Protein AF-A0A8T4KAD3-F1 (afdb_monomer_lite)

Foldseek 3Di:
DPPPPPDWDWDWDWDQDPVRDIDIDIDTDDDPVVVQVVCVVVQKDFPDKDWQPDLVRQPCDVVVPNNVVSNVDGGDIDTDIDHD

Secondary structure (DSSP, 8-state):
-----PPPEEEEEEEE-TTS-EEEEEEEE--HHHHHHHHHHTTEEEEEEE---STTS----TTTS-HHHHHHS----EEEEEE-

Radius of gyration: 16.69 Å; chains: 1; bounding box: 39×32×35 Å

pLDDT: mean 74.96, std 14.03, range [35.38, 94.19]

Sequence (84 aa):
MKRSYFKTGKIVGNETWSDGSKHRFVMFHRKVSDIVNSITDANLTILEMHEPLDMKNKIKDPTVYPEDLVRLIGPTIIFKTKKI

Structure (mmCIF, N/CA/C/O backbone):
data_AF-A0A8T4KAD3-F1
#
_entry.id   AF-A0A8T4KAD3-F1
#
loop_
_atom_site.group_PDB
_atom_site.id
_atom_site.type_symbol
_atom_site.label_atom_id
_atom_site.label_alt_id
_atom_site.label_comp_id
_atom_site.label_asym_id
_atom_site.label_entity_id
_atom_site.label_seq_id
_atom_site.pdbx_PDB_ins_code
_atom_site.Cartn_x
_atom_site.Cartn_y
_atom_site.Cartn_z
_atom_site.occupancy
_atom_site.B_iso_or_equiv
_atom_site.auth_seq_id
_atom_site.auth_comp_id
_atom_site.auth_asym_id
_atom_site.auth_atom_id
_atom_site.pdbx_PDB_model_num
ATOM 1 N N . MET A 1 1 ? -17.491 17.531 -19.193 1.00 39.47 1 MET A N 1
ATOM 2 C CA . MET A 1 1 ? -16.485 16.962 -18.263 1.00 39.47 1 MET A CA 1
ATOM 3 C C . MET A 1 1 ? -16.209 15.509 -18.633 1.00 39.47 1 MET A C 1
ATOM 5 O O . MET A 1 1 ? -17.106 14.686 -18.496 1.00 39.47 1 MET A O 1
ATOM 9 N N . LYS A 1 2 ? -15.005 15.172 -19.118 1.00 35.38 2 LYS A N 1
ATOM 10 C CA . LYS A 1 2 ? -14.584 13.765 -19.249 1.00 35.38 2 LYS A CA 1
ATOM 11 C C . LYS A 1 2 ? -14.288 13.234 -17.844 1.00 35.38 2 LYS A C 1
ATOM 13 O O . LYS A 1 2 ? -13.324 13.668 -17.224 1.00 35.38 2 LYS A O 1
ATOM 18 N N . ARG A 1 3 ? -15.126 12.333 -17.325 1.00 41.03 3 ARG A N 1
ATOM 19 C CA . ARG A 1 3 ? -14.821 11.602 -16.086 1.00 41.03 3 ARG A CA 1
ATOM 20 C C . ARG A 1 3 ? -13.630 10.680 -16.372 1.00 41.03 3 ARG A C 1
ATOM 22 O O . ARG A 1 3 ? -13.756 9.748 -17.161 1.00 41.03 3 ARG A O 1
ATOM 29 N N . SER A 1 4 ? -12.470 10.970 -15.785 1.00 39.84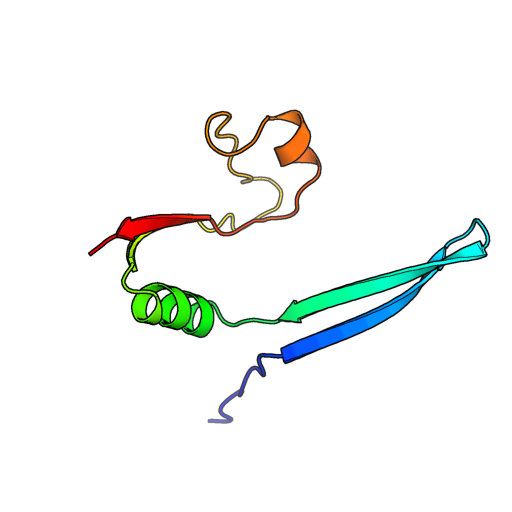 4 SER A N 1
ATOM 30 C CA . SER A 1 4 ? -11.320 10.063 -15.822 1.00 39.84 4 SER A CA 1
ATOM 31 C C . SER A 1 4 ? -11.582 8.922 -14.842 1.00 39.84 4 SER A C 1
ATOM 33 O O . SER A 1 4 ? -11.463 9.077 -13.627 1.00 39.84 4 SER A O 1
ATOM 35 N N . TYR A 1 5 ? -12.008 7.773 -15.364 1.00 52.31 5 TYR A N 1
ATOM 36 C CA . TYR A 1 5 ? -12.121 6.550 -14.580 1.00 52.31 5 TYR A CA 1
ATOM 37 C C . TYR A 1 5 ? -10.729 5.950 -14.447 1.00 52.31 5 TYR A C 1
ATOM 39 O O . TYR A 1 5 ? -10.323 5.098 -15.233 1.00 52.31 5 TYR A O 1
ATOM 47 N N . PHE A 1 6 ? -9.978 6.424 -13.459 1.00 62.03 6 PHE A N 1
ATOM 48 C CA . PHE A 1 6 ? -8.725 5.788 -13.087 1.00 62.03 6 PHE A CA 1
ATOM 49 C C . PHE A 1 6 ? -9.036 4.326 -12.713 1.00 62.03 6 PHE A C 1
ATOM 51 O O . PHE A 1 6 ? -9.885 4.083 -11.848 1.00 62.03 6 PHE A O 1
ATOM 58 N N . LYS A 1 7 ? -8.474 3.355 -13.439 1.00 64.00 7 LYS A N 1
ATOM 59 C CA . LYS A 1 7 ? -8.794 1.932 -13.258 1.00 64.00 7 LYS A CA 1
ATOM 60 C C . LYS A 1 7 ? -7.879 1.342 -12.194 1.00 64.00 7 LYS A C 1
ATOM 62 O O . LYS A 1 7 ? -6.662 1.393 -12.338 1.00 64.00 7 LYS A O 1
ATOM 67 N N . THR A 1 8 ? -8.468 0.773 -11.147 1.00 75.69 8 THR A N 1
ATOM 68 C CA . THR A 1 8 ? -7.735 -0.074 -10.208 1.00 75.69 8 THR A CA 1
ATOM 69 C C . THR A 1 8 ? -7.586 -1.474 -10.790 1.00 75.69 8 THR A C 1
ATOM 71 O O . THR A 1 8 ? -8.437 -1.934 -11.553 1.00 75.69 8 THR A O 1
ATOM 74 N N . GLY A 1 9 ? -6.472 -2.146 -10.510 1.00 79.38 9 GLY A N 1
ATOM 75 C CA . GLY A 1 9 ? -6.194 -3.432 -11.135 1.00 79.38 9 GLY A CA 1
ATOM 76 C C . GLY A 1 9 ? -4.851 -4.042 -10.764 1.00 79.38 9 GLY A C 1
ATOM 77 O O . GLY A 1 9 ? -3.966 -3.389 -10.210 1.00 79.38 9 GLY A O 1
ATOM 78 N N . LYS A 1 10 ? -4.718 -5.330 -11.078 1.00 83.56 10 LYS A N 1
ATOM 79 C CA . LYS A 1 10 ? -3.478 -6.092 -10.949 1.00 83.56 10 LYS A CA 1
ATOM 80 C C . LYS A 1 10 ? -2.673 -5.954 -12.238 1.00 83.56 10 LYS A C 1
ATOM 82 O O . LYS A 1 10 ? -3.174 -6.277 -13.311 1.00 83.56 10 LYS A O 1
ATOM 87 N N . ILE A 1 11 ? -1.429 -5.524 -12.117 1.00 81.38 11 ILE A N 1
ATOM 88 C CA . ILE A 1 11 ? -0.447 -5.470 -13.194 1.00 81.38 11 ILE A CA 1
ATOM 89 C C . ILE A 1 11 ? 0.549 -6.597 -12.930 1.00 81.38 11 ILE A C 1
ATOM 91 O O . ILE A 1 11 ? 1.081 -6.719 -11.828 1.00 81.38 11 ILE A O 1
ATOM 95 N N . VAL A 1 12 ? 0.760 -7.459 -13.922 1.00 84.25 12 VAL A N 1
ATOM 96 C CA . VAL A 1 12 ? 1.728 -8.557 -13.835 1.00 84.25 12 VAL A CA 1
ATOM 97 C C . VAL A 1 12 ? 2.777 -8.341 -14.911 1.00 84.25 12 VAL A C 1
ATOM 99 O O . VAL A 1 12 ? 2.435 -8.299 -16.089 1.00 84.25 12 VAL A O 1
ATOM 102 N N . GLY A 1 13 ? 4.032 -8.207 -14.496 1.00 83.25 13 GLY A N 1
ATOM 103 C CA . GLY A 1 13 ? 5.193 -8.139 -15.377 1.00 83.25 13 GLY A CA 1
ATOM 104 C C . GLY A 1 13 ? 6.061 -9.375 -15.190 1.00 83.25 13 GLY A C 1
ATOM 105 O O . GLY A 1 13 ? 6.199 -9.870 -14.074 1.00 83.25 13 GLY A O 1
ATOM 106 N N . ASN A 1 14 ? 6.635 -9.884 -16.274 1.00 87.81 14 ASN A N 1
ATOM 107 C CA . ASN A 1 14 ? 7.706 -10.871 -16.205 1.00 87.81 14 ASN A CA 1
ATOM 108 C C . ASN A 1 14 ? 8.943 -10.221 -16.820 1.00 87.81 14 ASN A C 1
ATOM 110 O O . ASN A 1 14 ? 8.892 -9.818 -17.980 1.00 87.81 14 ASN A O 1
ATOM 114 N N . GLU A 1 15 ? 10.027 -10.116 -16.064 1.00 86.06 15 GLU A N 1
ATOM 115 C CA . GLU A 1 15 ? 11.278 -9.521 -16.533 1.00 86.06 15 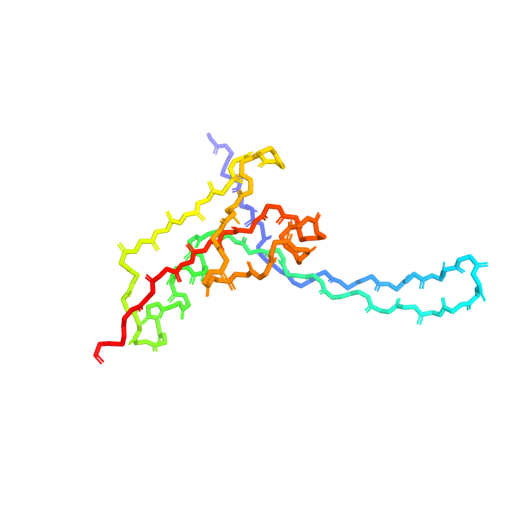GLU A CA 1
ATOM 116 C C . GLU A 1 15 ? 12.409 -10.535 -16.411 1.00 86.06 15 GLU A C 1
ATOM 118 O O . GLU A 1 15 ? 12.425 -11.368 -15.506 1.00 86.06 15 GLU A O 1
ATOM 123 N N . THR A 1 16 ? 13.347 -10.485 -17.352 1.00 86.62 16 THR A N 1
ATOM 124 C CA . THR A 1 16 ? 14.591 -11.255 -17.268 1.00 86.62 16 THR A CA 1
ATOM 125 C C . THR A 1 16 ? 15.69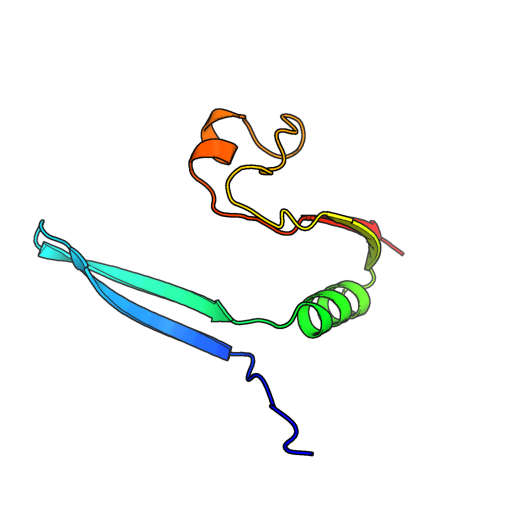6 -10.291 -16.875 1.00 86.62 16 THR A C 1
ATOM 127 O O . THR A 1 16 ? 15.884 -9.275 -17.542 1.00 86.62 16 THR A O 1
ATOM 130 N N . TRP A 1 17 ? 16.372 -10.571 -15.768 1.00 85.38 17 TRP A N 1
ATOM 131 C CA . TRP A 1 17 ? 17.449 -9.733 -15.255 1.00 85.38 17 TRP A CA 1
ATOM 132 C C . TRP A 1 17 ? 18.749 -9.974 -16.030 1.00 85.38 17 TRP A C 1
ATOM 134 O O . TRP A 1 17 ? 18.860 -10.917 -16.815 1.00 85.38 17 TRP A O 1
ATOM 144 N N . SER A 1 18 ? 19.737 -9.100 -15.835 1.00 82.75 18 SER A N 1
ATOM 145 C CA . SER A 1 18 ? 21.031 -9.150 -16.535 1.00 82.75 18 SER A CA 1
ATOM 146 C C . SER A 1 18 ? 21.833 -10.431 -16.272 1.00 82.75 18 SER A C 1
ATOM 148 O O . SER A 1 18 ? 22.704 -10.774 -17.065 1.00 82.75 18 SER A O 1
ATOM 150 N N . ASP A 1 19 ? 21.520 -11.154 -15.198 1.00 89.56 19 ASP A N 1
ATOM 151 C CA . ASP A 1 19 ? 22.077 -12.464 -14.847 1.00 89.56 19 ASP A CA 1
ATOM 152 C C . ASP A 1 19 ? 21.321 -13.650 -15.493 1.00 89.56 19 ASP A C 1
ATOM 154 O O . ASP A 1 19 ? 21.652 -14.808 -15.249 1.00 89.56 19 ASP A O 1
ATOM 158 N N . GLY A 1 20 ? 20.297 -13.381 -16.313 1.00 87.06 20 GLY A N 1
ATOM 159 C CA . GLY A 1 20 ? 19.473 -14.389 -16.986 1.00 87.06 20 GLY A CA 1
ATOM 160 C C . GLY A 1 20 ? 18.337 -14.967 -16.135 1.00 87.06 20 GLY A C 1
ATOM 161 O O . GLY A 1 20 ? 17.551 -15.778 -16.636 1.00 87.06 20 GLY A O 1
ATOM 162 N N . SER A 1 21 ? 18.205 -14.554 -14.873 1.00 88.19 21 SER A N 1
ATOM 163 C CA . SER A 1 21 ? 17.112 -14.992 -14.003 1.00 88.19 21 SER A CA 1
ATOM 164 C C . SER A 1 21 ? 15.775 -14.358 -14.418 1.00 88.19 21 SER A C 1
ATOM 166 O O . SER A 1 21 ? 15.711 -13.202 -14.837 1.00 88.19 21 SER A O 1
ATOM 168 N N . LYS A 1 22 ? 14.682 -15.131 -14.342 1.00 87.88 22 LYS A N 1
ATOM 169 C CA . LYS A 1 22 ? 13.327 -14.673 -14.694 1.00 87.88 22 LYS A CA 1
ATOM 170 C C . LYS A 1 22 ? 12.539 -14.348 -13.436 1.00 87.88 22 LYS A C 1
ATOM 172 O O . LYS A 1 22 ? 12.279 -15.231 -12.622 1.00 87.88 22 LYS A O 1
ATOM 177 N N . HIS A 1 23 ? 12.095 -13.106 -13.329 1.00 81.19 23 HIS A N 1
ATOM 178 C CA . HIS A 1 23 ? 11.361 -12.589 -12.183 1.00 81.19 23 HIS A CA 1
ATOM 179 C C . HIS A 1 23 ? 9.937 -12.232 -12.576 1.00 81.19 23 HIS A C 1
ATOM 181 O O . HIS A 1 23 ? 9.693 -11.637 -13.626 1.00 81.19 23 HIS A O 1
ATOM 187 N N . ARG A 1 24 ? 8.983 -12.586 -11.712 1.00 79.50 24 ARG A N 1
ATOM 188 C CA . ARG A 1 24 ? 7.580 -12.200 -11.854 1.00 79.50 24 ARG A CA 1
ATOM 189 C C . ARG A 1 24 ? 7.267 -11.085 -10.869 1.00 79.50 24 ARG A C 1
ATOM 191 O O . ARG A 1 24 ? 7.258 -11.306 -9.662 1.00 79.50 24 ARG A O 1
ATOM 198 N N . PHE A 1 25 ? 6.905 -9.928 -11.396 1.00 78.50 25 PHE A N 1
ATOM 199 C CA . PHE A 1 25 ? 6.431 -8.794 -10.624 1.00 78.50 25 PHE A CA 1
ATOM 200 C C . PHE A 1 25 ? 4.911 -8.752 -10.638 1.00 78.50 25 PHE A C 1
ATOM 202 O O . PHE A 1 25 ? 4.264 -8.859 -11.681 1.00 78.50 25 PHE A O 1
ATOM 209 N N . VAL A 1 26 ? 4.329 -8.593 -9.455 1.00 73.94 26 VAL A N 1
ATOM 210 C CA . VAL A 1 26 ? 2.896 -8.384 -9.286 1.00 73.94 26 VAL A CA 1
ATOM 211 C C . VAL A 1 26 ? 2.709 -7.062 -8.563 1.00 73.94 26 VAL A C 1
ATOM 213 O O . VAL A 1 26 ? 3.029 -6.944 -7.386 1.00 73.94 26 VAL A O 1
ATOM 216 N N . MET A 1 27 ? 2.171 -6.079 -9.274 1.00 78.06 27 MET A N 1
ATOM 217 C CA . MET A 1 27 ? 1.822 -4.770 -8.739 1.00 78.06 27 MET A CA 1
ATOM 218 C C . MET A 1 27 ? 0.302 -4.630 -8.691 1.00 78.06 27 MET A C 1
ATOM 220 O O . MET A 1 27 ? -0.412 -5.107 -9.572 1.00 78.06 27 MET A O 1
ATOM 224 N N . PHE A 1 28 ? -0.211 -3.947 -7.673 1.00 78.00 28 PHE A N 1
ATOM 225 C CA . PHE A 1 28 ? -1.617 -3.564 -7.608 1.00 78.00 28 PHE A CA 1
ATOM 226 C C . PHE A 1 28 ? -1.719 -2.050 -7.690 1.00 78.00 28 PHE A C 1
ATOM 228 O O . PHE A 1 28 ? -1.274 -1.343 -6.793 1.00 78.00 28 PHE A O 1
ATOM 235 N N . HIS A 1 29 ? -2.330 -1.556 -8.762 1.00 80.69 29 HIS A N 1
ATOM 236 C CA . HIS A 1 29 ? -2.691 -0.154 -8.863 1.00 80.69 29 HIS A CA 1
ATOM 237 C C . HIS A 1 29 ? -4.045 0.029 -8.174 1.00 80.69 29 HIS A C 1
ATOM 239 O O . HIS A 1 29 ? -5.055 -0.507 -8.633 1.00 80.69 29 HIS A O 1
ATOM 245 N N . ARG A 1 30 ? -4.078 0.736 -7.045 1.00 80.31 30 ARG A N 1
ATOM 246 C CA . ARG A 1 30 ? -5.294 0.957 -6.247 1.00 80.31 30 ARG A CA 1
ATOM 247 C C . ARG A 1 30 ? -5.474 2.452 -5.995 1.00 80.31 30 ARG A C 1
ATOM 249 O O . ARG A 1 30 ? -4.501 3.156 -5.754 1.00 80.31 30 ARG A O 1
ATOM 256 N N . LYS A 1 31 ? -6.716 2.933 -6.046 1.00 82.75 31 LYS A N 1
ATOM 257 C CA . LYS A 1 31 ? -7.078 4.267 -5.562 1.00 82.75 31 LYS A CA 1
ATOM 258 C C . LYS A 1 31 ? -7.039 4.255 -4.045 1.00 82.75 31 LYS A C 1
ATOM 260 O O . LYS A 1 31 ? -7.434 3.260 -3.440 1.00 82.75 31 LYS A O 1
ATOM 265 N N . VAL A 1 32 ? -6.684 5.387 -3.447 1.00 81.44 32 VAL A N 1
ATOM 266 C CA . VAL A 1 32 ? -6.740 5.565 -1.990 1.00 81.44 32 VAL A CA 1
ATOM 267 C C . VAL A 1 32 ? -8.149 5.282 -1.456 1.00 81.44 32 VAL A C 1
ATOM 269 O O . VAL A 1 32 ? -8.284 4.566 -0.473 1.00 81.44 32 VAL A O 1
ATOM 272 N N . SER A 1 33 ? -9.203 5.721 -2.157 1.00 82.88 33 SER A N 1
ATOM 273 C CA . SER A 1 33 ? -10.600 5.427 -1.789 1.00 82.88 33 SER A CA 1
ATOM 274 C C . SER A 1 33 ? -10.899 3.931 -1.677 1.00 82.88 33 SER A C 1
ATOM 276 O O . SER A 1 33 ? -11.565 3.503 -0.744 1.00 82.88 33 SER A O 1
ATOM 278 N N . ASP A 1 34 ? -10.390 3.124 -2.610 1.00 84.50 34 ASP A N 1
ATOM 279 C CA . ASP A 1 34 ? -10.645 1.682 -2.630 1.00 84.50 34 ASP A CA 1
ATOM 280 C C . ASP A 1 34 ? -9.908 0.991 -1.474 1.00 84.50 34 ASP A C 1
ATOM 282 O O . ASP A 1 34 ? -10.407 0.015 -0.913 1.00 84.50 34 ASP A O 1
ATOM 286 N N . ILE A 1 35 ? -8.730 1.508 -1.105 1.00 87.00 35 ILE A N 1
ATOM 287 C CA . ILE A 1 35 ? -7.968 1.048 0.062 1.00 87.00 35 ILE A CA 1
ATOM 288 C C . ILE A 1 35 ? -8.731 1.388 1.345 1.00 87.00 35 ILE A C 1
ATOM 290 O O . ILE A 1 35 ? -8.929 0.506 2.174 1.00 87.00 35 ILE A O 1
ATOM 294 N N . VAL A 1 36 ? -9.208 2.630 1.480 1.00 87.31 36 VAL A N 1
ATOM 295 C CA . VAL A 1 36 ? -9.997 3.083 2.636 1.00 87.31 36 VAL A CA 1
ATOM 296 C C . VAL A 1 36 ? -11.246 2.224 2.816 1.00 87.31 36 VAL A C 1
ATOM 298 O O . VAL A 1 36 ? -11.457 1.693 3.902 1.00 87.31 36 VAL A O 1
ATOM 301 N N . ASN A 1 37 ? -12.010 2.008 1.742 1.00 87.94 37 ASN A N 1
ATOM 302 C CA . ASN A 1 37 ? -13.197 1.156 1.784 1.00 87.94 37 ASN A CA 1
ATOM 303 C C . ASN A 1 37 ? -12.846 -0.272 2.218 1.00 87.94 37 ASN A C 1
ATOM 305 O O . ASN A 1 37 ? -13.498 -0.813 3.099 1.00 87.94 37 ASN A O 1
ATOM 309 N N . SER A 1 38 ? -11.761 -0.848 1.683 1.00 89.50 38 SER A N 1
ATOM 310 C CA . SER A 1 38 ? -11.319 -2.199 2.064 1.00 89.50 38 SER A CA 1
ATOM 311 C C . SER A 1 38 ? -10.948 -2.302 3.551 1.00 89.50 38 SER A C 1
ATOM 313 O O . SER A 1 38 ? -11.165 -3.341 4.167 1.00 89.50 38 SER A O 1
ATOM 315 N N . ILE A 1 39 ? -10.380 -1.241 4.137 1.00 90.00 39 ILE A N 1
ATOM 316 C CA . ILE A 1 39 ? -10.066 -1.180 5.573 1.00 90.00 39 ILE A CA 1
ATOM 317 C C . ILE A 1 39 ? -11.360 -1.124 6.394 1.00 90.00 39 ILE A C 1
ATOM 319 O O . ILE A 1 39 ? -11.501 -1.868 7.364 1.00 90.00 39 ILE A O 1
ATOM 323 N N . THR A 1 40 ? -12.314 -0.282 5.995 1.00 88.56 40 THR A N 1
ATOM 324 C CA . THR A 1 40 ? -13.615 -0.168 6.669 1.00 88.56 40 THR A CA 1
ATOM 325 C C . THR A 1 40 ? -14.417 -1.467 6.586 1.00 88.56 40 THR A C 1
ATOM 327 O O . THR A 1 40 ? -14.923 -1.927 7.608 1.00 88.56 40 THR A O 1
ATOM 330 N N . ASP A 1 41 ? -14.452 -2.114 5.419 1.00 92.62 41 ASP A N 1
ATOM 331 C CA . ASP A 1 41 ? -15.101 -3.415 5.210 1.00 92.62 41 ASP A CA 1
ATOM 332 C C . ASP A 1 41 ? -14.469 -4.523 6.072 1.00 92.62 41 ASP A C 1
ATOM 334 O O . ASP A 1 41 ? -15.141 -5.474 6.468 1.00 92.62 41 ASP A O 1
ATOM 338 N N . ALA A 1 42 ? -13.185 -4.387 6.421 1.00 92.00 42 ALA A N 1
ATOM 339 C CA . ALA A 1 42 ? -12.484 -5.275 7.349 1.00 92.00 42 ALA A CA 1
ATOM 340 C C . ALA A 1 42 ? -12.774 -4.980 8.839 1.00 92.00 42 ALA A C 1
ATOM 342 O O . ALA A 1 42 ? -12.094 -5.518 9.716 1.00 92.00 42 ALA A O 1
ATOM 343 N N . ASN A 1 43 ? -13.777 -4.148 9.141 1.00 94.19 43 ASN A N 1
ATOM 344 C CA . ASN A 1 43 ? -14.172 -3.731 10.490 1.00 94.19 43 ASN A CA 1
ATOM 345 C C . ASN A 1 43 ? -13.053 -2.994 11.255 1.00 94.19 43 ASN A C 1
ATOM 347 O O . ASN A 1 43 ? -12.860 -3.167 12.465 1.00 94.19 43 ASN A O 1
ATOM 351 N N 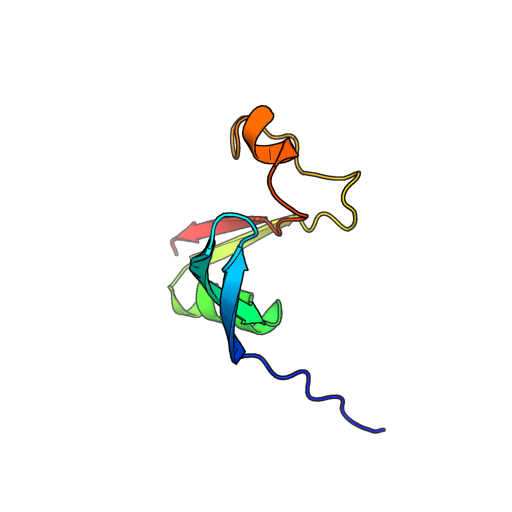. LEU A 1 44 ? -12.287 -2.179 10.525 1.00 93.81 44 LEU A N 1
ATOM 352 C CA . LEU A 1 44 ? -11.251 -1.301 11.058 1.00 93.81 44 LEU A CA 1
ATOM 353 C C . LEU A 1 44 ? -11.616 0.165 10.792 1.00 93.81 44 LEU A C 1
ATOM 355 O O . LEU A 1 44 ? -12.001 0.540 9.686 1.00 93.81 44 LEU A O 1
ATOM 359 N N . THR A 1 45 ? -11.408 1.020 11.789 1.00 91.56 45 THR A N 1
ATOM 360 C CA . THR A 1 45 ? -11.510 2.476 11.643 1.00 91.56 45 THR A CA 1
ATOM 361 C C . THR A 1 45 ? -10.132 3.067 11.388 1.00 91.56 45 THR A C 1
ATOM 363 O O . THR A 1 45 ? -9.188 2.786 12.129 1.00 91.56 45 THR A O 1
ATOM 366 N N . ILE A 1 46 ? -10.009 3.918 10.368 1.00 88.69 46 ILE A N 1
ATOM 367 C CA . ILE A 1 46 ? -8.793 4.697 10.106 1.00 88.69 46 ILE A CA 1
ATOM 368 C C . ILE A 1 46 ? -8.763 5.887 11.065 1.00 88.69 46 ILE A C 1
ATOM 370 O O . ILE A 1 46 ? -9.693 6.688 11.089 1.00 88.69 46 ILE A O 1
ATOM 374 N N . LEU A 1 47 ? -7.697 5.993 11.854 1.00 89.19 47 LEU A N 1
ATOM 375 C CA . LEU A 1 47 ? -7.471 7.097 12.788 1.00 89.19 47 LEU A CA 1
ATOM 376 C C . LEU A 1 47 ? -6.619 8.197 12.153 1.00 89.19 47 LEU A C 1
ATOM 378 O O . LEU A 1 47 ? -6.910 9.377 12.308 1.00 89.19 47 LEU A O 1
ATOM 382 N N . GLU A 1 48 ? -5.563 7.799 11.442 1.00 85.44 48 GLU A N 1
ATOM 383 C CA . GLU A 1 48 ? -4.616 8.705 10.793 1.00 85.44 48 GLU A CA 1
ATOM 384 C C . GLU A 1 48 ? -4.168 8.110 9.452 1.00 85.44 48 GLU A C 1
ATOM 386 O O . GLU A 1 48 ? -3.998 6.892 9.324 1.00 85.44 48 GLU A O 1
ATOM 391 N N . MET A 1 49 ? -3.946 8.980 8.467 1.00 83.38 49 MET A N 1
ATOM 392 C CA . MET A 1 49 ? -3.358 8.636 7.174 1.00 83.38 49 MET A CA 1
ATOM 393 C C . MET A 1 49 ? -2.149 9.537 6.934 1.00 83.38 49 MET A C 1
ATOM 395 O O . MET A 1 49 ? -2.289 10.757 6.878 1.00 83.38 49 MET A O 1
ATOM 399 N N . HIS A 1 50 ? -0.976 8.930 6.774 1.00 78.06 50 HIS A N 1
ATOM 400 C CA . HIS A 1 50 ? 0.276 9.632 6.498 1.00 78.06 50 HIS A CA 1
ATOM 401 C C . HIS A 1 50 ? 0.727 9.313 5.072 1.00 78.06 50 HIS A C 1
ATOM 403 O O . HIS A 1 50 ? 1.141 8.189 4.790 1.00 78.06 50 HIS A O 1
ATOM 409 N N . GLU A 1 51 ? 0.625 10.286 4.165 1.00 69.38 51 GLU A N 1
ATOM 410 C CA . GLU A 1 51 ? 1.044 10.165 2.763 1.00 69.38 51 GLU A CA 1
ATOM 411 C C . GLU A 1 51 ? 2.348 10.950 2.532 1.00 69.38 51 GLU A C 1
ATOM 413 O O . GLU A 1 51 ? 2.339 12.184 2.548 1.00 69.38 51 GLU A O 1
ATOM 418 N N . PRO A 1 52 ? 3.495 10.278 2.326 1.00 65.94 52 PRO A N 1
ATOM 419 C CA . PRO A 1 52 ? 4.726 10.966 1.976 1.00 65.94 52 PRO A CA 1
ATOM 420 C C . PRO A 1 52 ? 4.645 11.432 0.517 1.00 65.94 52 PRO A C 1
ATOM 422 O O . PRO A 1 52 ? 4.782 10.638 -0.410 1.00 65.94 52 PRO A O 1
ATOM 425 N N . LEU A 1 53 ? 4.443 12.739 0.327 1.00 56.62 53 LEU A N 1
ATOM 426 C CA . LEU A 1 53 ? 4.302 13.383 -0.988 1.00 56.62 53 LEU A CA 1
ATOM 427 C C . LEU A 1 53 ? 5.568 13.315 -1.861 1.00 56.62 53 LEU A C 1
ATOM 429 O O . LEU A 1 53 ? 5.485 13.557 -3.057 1.00 56.62 53 LEU A O 1
ATOM 433 N N . ASP A 1 54 ? 6.727 12.984 -1.281 1.00 58.38 54 ASP A N 1
ATOM 434 C CA . ASP A 1 54 ? 8.005 12.927 -1.991 1.00 58.38 54 ASP A CA 1
ATOM 435 C C . ASP A 1 54 ? 8.984 11.931 -1.359 1.00 58.38 54 ASP A C 1
ATOM 437 O O . ASP A 1 54 ? 8.988 11.707 -0.148 1.00 58.38 54 ASP A O 1
ATOM 441 N N . MET A 1 55 ? 9.921 11.422 -2.169 1.00 56.31 55 MET A N 1
ATOM 442 C CA . MET A 1 55 ? 11.051 10.578 -1.729 1.00 56.31 55 MET A CA 1
ATOM 443 C C . MET A 1 55 ? 11.942 11.238 -0.659 1.00 56.31 55 MET A C 1
ATOM 445 O O . MET A 1 55 ? 12.702 10.546 0.015 1.00 56.31 55 MET A O 1
ATOM 449 N N . LYS A 1 56 ? 11.866 12.565 -0.498 1.00 58.97 56 LYS A N 1
ATOM 450 C CA . LYS A 1 56 ? 12.574 13.327 0.545 1.00 58.97 56 LYS A CA 1
ATOM 451 C C . LYS A 1 56 ? 11.842 13.320 1.892 1.00 58.97 56 LYS A C 1
ATOM 453 O O . LYS A 1 56 ? 12.487 13.469 2.925 1.00 58.97 56 LYS A O 1
ATOM 458 N N . ASN A 1 57 ? 10.532 13.079 1.879 1.00 58.50 57 ASN A N 1
ATOM 459 C CA . ASN A 1 57 ? 9.646 13.124 3.042 1.00 58.50 57 ASN A CA 1
ATOM 460 C C . ASN A 1 57 ? 9.244 11.715 3.499 1.00 58.50 57 ASN A C 1
ATOM 462 O O . ASN A 1 57 ? 8.118 11.501 3.944 1.00 58.50 57 ASN A O 1
ATOM 466 N N . LYS A 1 58 ? 10.145 10.730 3.360 1.00 63.69 58 LYS A N 1
ATOM 467 C CA . LYS A 1 58 ? 9.891 9.379 3.873 1.00 63.69 58 LYS A CA 1
ATOM 468 C C . LYS A 1 58 ? 9.681 9.434 5.380 1.00 63.69 58 LYS A C 1
ATOM 470 O O . LYS A 1 58 ? 10.387 10.150 6.090 1.00 63.69 58 LYS A O 1
ATOM 475 N N . ILE A 1 59 ? 8.735 8.637 5.857 1.00 61.62 59 ILE A N 1
ATOM 476 C CA . ILE A 1 59 ? 8.461 8.495 7.283 1.00 61.62 59 ILE A CA 1
ATOM 477 C C . ILE A 1 59 ? 9.664 7.785 7.912 1.00 61.62 59 ILE A C 1
ATOM 479 O O . ILE A 1 59 ? 9.895 6.605 7.666 1.00 61.62 59 ILE A O 1
ATOM 483 N N . LYS A 1 60 ? 10.459 8.532 8.684 1.00 60.97 60 LYS A N 1
ATOM 484 C CA . LYS A 1 60 ? 11.616 8.036 9.446 1.00 60.97 60 LYS A CA 1
ATOM 485 C C . LYS A 1 60 ? 11.194 7.633 10.857 1.00 60.97 60 LYS A C 1
ATOM 487 O O . LYS A 1 60 ? 11.822 8.045 11.827 1.00 60.97 60 LYS A O 1
ATOM 492 N N . ASP A 1 61 ? 10.084 6.915 10.970 1.00 61.94 61 ASP A N 1
ATOM 493 C CA . ASP A 1 61 ? 9.632 6.405 12.257 1.00 61.94 61 ASP A CA 1
ATOM 494 C C . ASP A 1 61 ? 10.219 4.999 12.469 1.00 61.94 61 ASP A C 1
ATOM 496 O O . ASP A 1 61 ? 9.734 4.045 11.847 1.00 61.94 61 ASP A O 1
ATOM 500 N N . PRO A 1 62 ? 11.249 4.851 13.327 1.00 60.97 62 PRO A N 1
ATOM 501 C CA . PRO A 1 62 ? 11.882 3.563 13.588 1.00 60.97 62 PRO A CA 1
ATOM 502 C C . PRO A 1 62 ? 10.932 2.560 14.252 1.00 60.97 62 PRO A C 1
ATOM 504 O O . PRO A 1 62 ? 11.218 1.365 14.240 1.00 60.97 62 PRO A O 1
ATOM 507 N N . THR A 1 63 ? 9.807 3.014 14.818 1.00 63.16 63 THR A N 1
ATOM 508 C CA . THR A 1 63 ? 8.787 2.126 15.390 1.00 63.16 63 THR A CA 1
ATOM 509 C C . THR A 1 63 ? 7.942 1.441 14.319 1.00 63.16 63 THR A C 1
ATOM 511 O O . THR A 1 63 ? 7.398 0.367 14.569 1.00 63.16 63 THR A O 1
ATOM 514 N N . VAL A 1 64 ? 7.858 2.029 13.120 1.00 61.12 64 VAL A N 1
ATOM 515 C CA . VAL A 1 64 ? 7.094 1.480 11.994 1.00 61.12 64 VAL A CA 1
ATOM 516 C C . VAL A 1 64 ? 8.004 0.724 11.029 1.00 61.12 64 VAL A C 1
ATOM 518 O O . VAL A 1 64 ? 7.666 -0.383 10.614 1.00 61.12 64 VAL A O 1
ATOM 521 N N . TYR A 1 65 ? 9.174 1.284 10.707 1.00 57.03 65 TYR A N 1
ATOM 522 C CA . TYR A 1 65 ? 10.185 0.630 9.878 1.00 57.03 65 TYR A CA 1
ATOM 523 C C . TYR A 1 65 ? 11.605 0.990 10.337 1.00 57.03 65 TYR A C 1
ATOM 525 O O . TYR A 1 65 ? 11.885 2.170 10.545 1.00 57.03 65 TYR A O 1
ATOM 533 N N . PRO A 1 66 ? 12.542 0.023 10.406 1.00 68.75 66 PRO A N 1
ATOM 534 C CA . PRO A 1 66 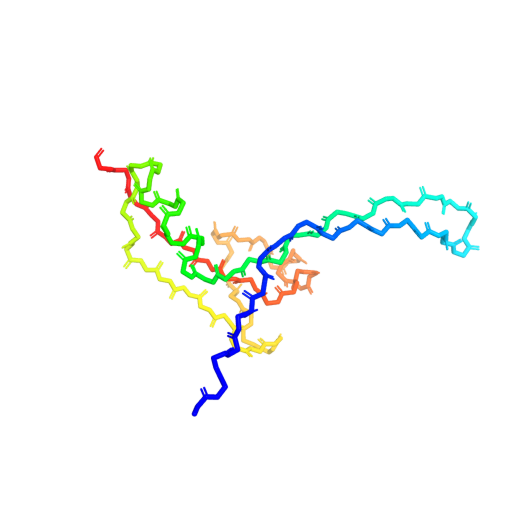? 13.958 0.318 10.626 1.00 68.75 66 PRO A CA 1
ATOM 535 C C . PRO A 1 66 ? 14.489 1.317 9.588 1.00 68.75 66 PRO A C 1
ATOM 537 O O . PRO A 1 66 ? 14.114 1.250 8.415 1.00 68.75 66 PRO A O 1
ATOM 540 N N . GLU A 1 67 ? 15.387 2.219 9.992 1.00 68.06 67 GLU A N 1
ATOM 541 C CA . GLU A 1 67 ? 15.865 3.316 9.133 1.00 68.06 67 GLU A CA 1
ATOM 542 C C . GLU A 1 67 ? 16.502 2.813 7.822 1.00 68.06 67 GLU A C 1
ATOM 544 O O . GLU A 1 67 ? 16.290 3.394 6.753 1.00 68.06 67 GLU A O 1
ATOM 549 N N . ASP A 1 68 ? 17.207 1.681 7.885 1.00 66.75 68 ASP A N 1
ATOM 550 C CA . ASP A 1 68 ? 17.804 1.014 6.723 1.00 66.75 68 ASP A CA 1
ATOM 551 C C . ASP A 1 68 ? 16.745 0.559 5.710 1.00 66.75 68 ASP A C 1
ATOM 553 O O . ASP A 1 68 ? 16.938 0.672 4.499 1.00 66.75 68 ASP A O 1
ATOM 557 N N . LEU A 1 69 ? 15.584 0.113 6.198 1.00 62.12 69 LEU A N 1
ATOM 558 C CA . LEU A 1 69 ? 14.461 -0.319 5.371 1.00 62.12 69 LEU A CA 1
ATOM 559 C C . LEU A 1 69 ? 13.744 0.886 4.740 1.00 62.12 69 LEU A C 1
ATOM 561 O O . LEU A 1 69 ? 13.416 0.861 3.555 1.00 62.12 69 LEU A O 1
ATOM 565 N N . VAL A 1 70 ? 13.570 1.981 5.493 1.00 65.06 70 VAL A N 1
ATOM 566 C CA . VAL A 1 70 ? 12.967 3.237 5.000 1.00 65.06 70 VAL A CA 1
ATOM 567 C C . VAL A 1 70 ? 13.734 3.781 3.788 1.00 65.06 70 VAL A C 1
ATOM 569 O O . VAL A 1 70 ? 13.141 4.317 2.850 1.00 65.06 70 VAL A O 1
ATOM 572 N N . ARG A 1 71 ? 15.061 3.614 3.745 1.00 61.59 71 ARG A N 1
ATOM 573 C CA . ARG A 1 71 ? 15.884 4.043 2.600 1.00 61.59 71 ARG A CA 1
ATOM 574 C C . ARG A 1 71 ? 15.586 3.241 1.331 1.00 61.59 71 ARG A C 1
ATOM 576 O O . ARG A 1 71 ? 15.593 3.835 0.253 1.00 61.59 71 ARG A O 1
ATOM 583 N N . LEU A 1 72 ? 15.249 1.960 1.467 1.00 62.59 72 LEU A N 1
ATOM 584 C CA . LEU A 1 72 ? 15.007 1.027 0.362 1.00 62.59 72 LEU A CA 1
ATOM 585 C C . LEU A 1 72 ? 13.565 1.051 -0.166 1.00 62.59 72 LEU A C 1
ATOM 587 O O . LEU A 1 72 ? 13.332 0.704 -1.321 1.00 62.59 72 LEU A O 1
ATOM 591 N N . ILE A 1 73 ? 12.596 1.479 0.647 1.00 63.31 73 ILE A N 1
ATOM 592 C CA . ILE A 1 73 ? 11.179 1.498 0.260 1.00 63.31 73 ILE A CA 1
ATOM 593 C C . ILE A 1 73 ? 10.823 2.846 -0.385 1.00 63.31 73 ILE A C 1
ATOM 595 O O . ILE A 1 73 ? 11.260 3.903 0.071 1.00 63.31 73 ILE A O 1
ATOM 599 N N . GLY A 1 74 ? 10.033 2.829 -1.463 1.00 63.50 74 GLY A N 1
ATOM 600 C CA . GLY A 1 74 ? 9.461 4.039 -2.065 1.00 63.50 74 GLY A CA 1
ATOM 601 C C . GLY A 1 74 ? 8.506 4.795 -1.120 1.00 63.50 74 GLY A C 1
ATOM 602 O O . GLY A 1 74 ? 8.233 4.337 -0.007 1.00 63.50 74 GLY A O 1
ATOM 603 N N . PRO A 1 75 ? 7.980 5.964 -1.527 1.00 65.12 75 PRO A N 1
ATOM 604 C CA . PRO A 1 75 ? 6.963 6.671 -0.750 1.00 65.12 75 PRO A CA 1
ATOM 605 C C . PRO A 1 75 ? 5.787 5.729 -0.446 1.00 65.12 75 PRO A C 1
ATOM 607 O O . PRO A 1 75 ? 5.177 5.166 -1.352 1.00 65.12 75 PRO A O 1
ATOM 610 N N . THR A 1 76 ? 5.525 5.507 0.843 1.00 71.62 76 THR A N 1
ATOM 611 C CA . THR A 1 76 ? 4.543 4.534 1.337 1.00 71.62 76 THR A CA 1
ATOM 612 C C . THR A 1 76 ? 3.498 5.250 2.170 1.00 71.62 76 THR A C 1
ATOM 614 O O . THR A 1 76 ? 3.841 5.893 3.158 1.00 71.62 76 THR A O 1
ATOM 617 N N . ILE A 1 77 ? 2.230 5.122 1.785 1.00 76.81 77 ILE A N 1
ATOM 618 C CA . ILE A 1 77 ? 1.110 5.638 2.575 1.00 76.81 77 ILE A CA 1
ATOM 619 C C . ILE A 1 77 ? 0.914 4.727 3.787 1.00 76.81 77 ILE A C 1
ATOM 621 O O . ILE A 1 77 ? 0.780 3.512 3.633 1.00 76.81 77 ILE A O 1
ATOM 625 N N . ILE A 1 78 ? 0.883 5.309 4.984 1.00 80.00 78 ILE A N 1
ATOM 626 C CA . ILE A 1 78 ? 0.678 4.580 6.238 1.00 80.00 78 ILE A CA 1
ATOM 627 C C . ILE A 1 78 ? -0.714 4.892 6.777 1.00 80.00 78 ILE A C 1
ATOM 629 O O . ILE A 1 78 ? -1.068 6.053 6.979 1.00 80.00 78 ILE A O 1
ATOM 633 N N . PHE A 1 79 ? -1.488 3.841 7.042 1.00 84.62 79 PHE A N 1
ATOM 634 C CA . PHE A 1 79 ? -2.801 3.929 7.673 1.00 84.62 79 PHE A CA 1
ATOM 635 C C . PHE A 1 79 ? -2.699 3.417 9.108 1.00 84.62 79 PHE A C 1
ATOM 637 O O . PHE A 1 79 ? -2.463 2.229 9.333 1.00 84.62 79 PHE A O 1
ATOM 644 N N . LYS A 1 80 ? -2.909 4.295 10.088 1.00 84.50 80 LYS A N 1
ATOM 645 C CA . LYS A 1 80 ? -3.058 3.890 11.487 1.00 84.50 80 LYS A CA 1
ATOM 646 C C . LYS A 1 80 ? -4.515 3.535 11.719 1.00 84.50 80 LYS A C 1
ATOM 648 O O . LYS A 1 80 ? -5.394 4.380 11.552 1.00 84.50 80 LYS A O 1
A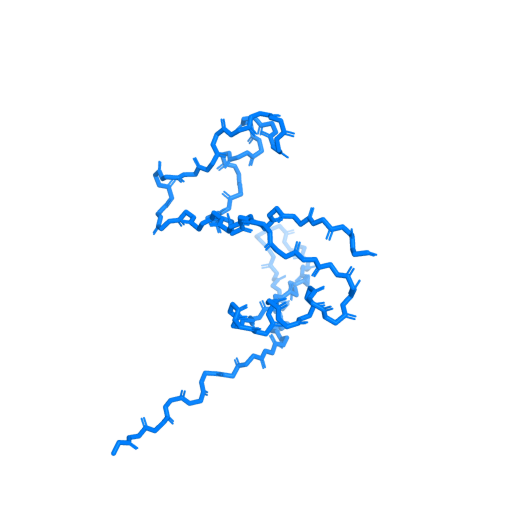TOM 653 N N . THR A 1 81 ? -4.775 2.289 12.087 1.00 90.88 81 THR A N 1
ATOM 654 C CA . THR A 1 81 ? -6.138 1.770 12.225 1.00 90.88 81 THR A CA 1
ATOM 655 C C . THR A 1 81 ? -6.406 1.261 13.634 1.00 90.88 81 THR A C 1
ATOM 657 O O . THR A 1 81 ? -5.486 0.944 14.388 1.00 90.88 81 THR A O 1
ATOM 660 N N . LYS A 1 82 ? -7.685 1.198 14.003 1.00 90.69 82 LYS A N 1
ATOM 661 C CA . LYS A 1 82 ? -8.165 0.589 15.243 1.00 90.69 82 LYS A CA 1
ATOM 662 C C . LYS A 1 82 ? -9.321 -0.346 14.918 1.00 90.69 82 LYS A C 1
ATOM 664 O O . LYS A 1 82 ? -10.205 0.017 14.147 1.00 90.69 82 LYS A O 1
ATOM 669 N N . LYS A 1 83 ? -9.312 -1.537 15.515 1.00 91.19 83 LYS A N 1
ATOM 670 C CA . LYS A 1 83 ? -10.427 -2.478 15.405 1.00 91.19 83 LYS A CA 1
ATOM 671 C C . LYS A 1 83 ? -11.664 -1.910 16.101 1.00 91.19 83 LYS A C 1
ATOM 673 O O . LYS A 1 83 ? -11.540 -1.403 17.220 1.00 91.19 83 LYS A O 1
ATOM 678 N N . ILE A 1 84 ? -12.798 -1.970 15.405 1.00 81.38 84 ILE A N 1
ATOM 679 C CA . ILE A 1 84 ? -14.118 -1.603 15.931 1.00 81.38 84 ILE A CA 1
ATOM 680 C C . ILE A 1 84 ? -14.606 -2.705 16.867 1.00 81.38 84 ILE A C 1
ATOM 682 O O . ILE A 1 84 ? -14.471 -3.896 16.488 1.00 81.38 84 ILE A O 1
#